Protein AF-A0A317SIM7-F1 (afdb_monomer_lite)

InterPro domains:
  IPR009038 GOLD domain [PF01105] (23-140)
  IPR009038 GOLD domain [PS50866] (1-60)
  IPR009038 GOLD domain [SM01190] (1-140)
  IPR015720 Transmembrane emp24 domain-containing protein [PTHR22811] (22-139)
  IPR036598 GOLD domain superfamily [SSF101576] (23-71)

Structure (mmCIF, N/CA/C/O backbone):
data_AF-A0A317SIM7-F1
#
_entry.id   AF-A0A317SIM7-F1
#
loop_
_atom_site.group_PDB
_atom_site.id
_atom_site.type_symbol
_atom_site.label_atom_id
_atom_site.label_alt_id
_atom_site.label_comp_id
_atom_site.label_asym_id
_atom_site.label_entity_id
_atom_site.label_seq_id
_atom_site.pdbx_PDB_ins_code
_atom_site.Cartn_x
_atom_site.Cartn_y
_atom_site.Cartn_z
_atom_site.occupancy
_atom_site.B_iso_or_equiv
_atom_site.auth_seq_id
_atom_site.auth_comp_id
_atom_site.auth_asym_id
_atom_site.auth_atom_id
_atom_site.pdbx_PDB_model_num
ATOM 1 N N . MET A 1 1 ? -38.691 -6.877 -4.311 1.00 46.41 1 MET A N 1
ATOM 2 C CA . MET A 1 1 ? -39.516 -6.729 -3.091 1.00 46.41 1 MET A CA 1
ATOM 3 C C . MET A 1 1 ? -38.588 -6.923 -1.900 1.00 46.41 1 MET A C 1
ATOM 5 O O . MET A 1 1 ? -38.367 -8.047 -1.474 1.00 46.41 1 MET A O 1
ATOM 9 N N . ASN A 1 2 ? -37.956 -5.842 -1.436 1.00 53.31 2 ASN A N 1
ATOM 10 C CA . ASN A 1 2 ? -36.830 -5.888 -0.489 1.00 53.31 2 ASN A CA 1
ATOM 11 C C . ASN A 1 2 ? -37.218 -5.366 0.902 1.00 53.31 2 ASN A C 1
ATOM 13 O O . ASN A 1 2 ? -36.379 -4.861 1.629 1.00 53.31 2 ASN A O 1
ATOM 17 N N . SER A 1 3 ? -38.483 -5.495 1.291 1.00 53.78 3 SER A N 1
ATOM 18 C CA . SER A 1 3 ? -39.000 -4.857 2.506 1.00 53.78 3 SER A CA 1
ATOM 19 C C . SER A 1 3 ? -38.980 -5.788 3.724 1.00 53.78 3 SER A C 1
ATOM 21 O O . SER A 1 3 ? -39.257 -6.978 3.581 1.00 53.78 3 SER A O 1
ATOM 23 N N . VAL A 1 4 ? -38.644 -5.265 4.901 1.00 57.34 4 VAL A N 1
ATOM 24 C CA . VAL A 1 4 ? -38.649 -5.948 6.211 1.00 57.34 4 VAL A CA 1
ATOM 25 C C . VAL A 1 4 ? -39.779 -5.352 7.058 1.00 57.34 4 VAL A C 1
ATOM 27 O O . VAL A 1 4 ? -40.090 -4.169 6.917 1.00 57.34 4 VAL A O 1
ATOM 30 N N . ALA A 1 5 ? -40.423 -6.150 7.909 1.00 58.34 5 ALA A N 1
ATOM 31 C CA . ALA A 1 5 ? -41.422 -5.644 8.852 1.00 58.34 5 ALA A CA 1
ATOM 32 C C . ALA A 1 5 ? -40.746 -5.286 10.187 1.00 58.34 5 ALA A C 1
ATOM 34 O O . ALA A 1 5 ? -39.958 -6.078 10.717 1.00 58.34 5 ALA A O 1
ATOM 35 N N . ILE A 1 6 ? -41.049 -4.100 10.719 1.00 59.06 6 ILE A N 1
ATOM 36 C CA . ILE A 1 6 ? -40.464 -3.574 11.961 1.00 59.06 6 ILE A CA 1
ATOM 37 C C . ILE A 1 6 ? -41.538 -3.585 13.048 1.00 59.06 6 ILE A C 1
ATOM 39 O O . ILE A 1 6 ? -42.636 -3.050 12.866 1.00 59.06 6 ILE A O 1
ATOM 43 N N . TYR A 1 7 ? -41.211 -4.177 14.195 1.00 60.12 7 TYR A N 1
ATOM 44 C CA . TYR A 1 7 ? -42.119 -4.294 15.331 1.00 60.12 7 TYR A CA 1
ATOM 45 C C . TYR A 1 7 ? -41.557 -3.579 16.555 1.00 60.12 7 TYR A C 1
ATOM 47 O O . TYR A 1 7 ? -40.365 -3.648 16.858 1.00 60.12 7 TYR A O 1
ATOM 55 N N . ARG A 1 8 ? -42.458 -2.905 17.275 1.00 52.78 8 ARG A N 1
ATOM 56 C CA . ARG A 1 8 ? -42.141 -2.079 18.447 1.00 52.78 8 ARG A CA 1
ATOM 57 C C . ARG A 1 8 ? -41.957 -2.886 19.736 1.00 52.78 8 ARG A C 1
ATOM 59 O O . ARG A 1 8 ? -41.348 -2.377 20.666 1.00 52.78 8 ARG A O 1
ATOM 66 N N . TRP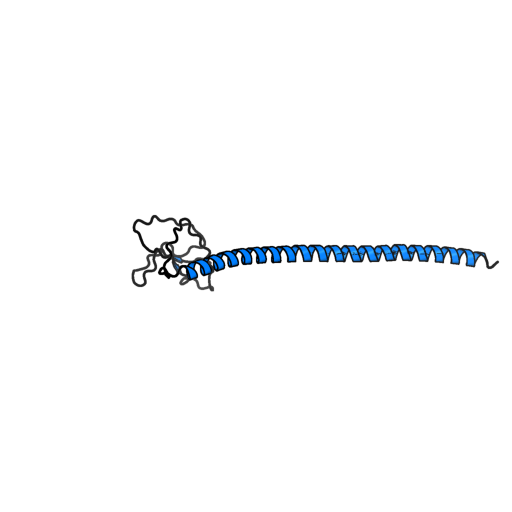 A 1 9 ? -42.510 -4.103 19.792 1.00 54.50 9 TRP A N 1
ATOM 67 C CA . TRP A 1 9 ? -42.549 -4.945 20.991 1.00 54.50 9 TRP A CA 1
ATOM 68 C C . TRP A 1 9 ? -42.608 -6.425 20.612 1.00 54.50 9 TRP A C 1
ATOM 70 O O . TRP A 1 9 ? -43.604 -6.852 20.037 1.00 54.50 9 TRP A O 1
ATOM 80 N N . CYS A 1 10 ? -41.597 -7.218 20.974 1.00 56.06 10 CYS A N 1
ATOM 81 C CA . CYS A 1 10 ? -41.725 -8.678 21.010 1.00 56.06 10 CYS A CA 1
ATOM 82 C C . CYS A 1 10 ? -41.805 -9.145 22.456 1.00 56.06 10 CYS A C 1
ATOM 84 O O . CYS A 1 10 ? -40.811 -9.573 23.038 1.00 56.06 10 CYS A O 1
ATOM 86 N N . GLN A 1 11 ? -42.992 -9.070 23.048 1.00 45.66 11 GLN A N 1
ATOM 87 C CA . GLN A 1 11 ? -43.288 -9.926 24.188 1.00 45.66 11 GLN A CA 1
ATOM 88 C C . GLN A 1 11 ? -43.839 -11.229 23.609 1.00 45.66 11 GLN A C 1
ATOM 90 O O . GLN A 1 11 ? -44.747 -11.179 22.783 1.00 45.66 11 GLN A O 1
ATOM 95 N N . ALA A 1 12 ? -43.317 -12.379 24.035 1.00 44.78 12 ALA A N 1
ATOM 96 C CA . ALA A 1 12 ? -43.678 -13.698 23.504 1.00 44.78 12 ALA A CA 1
ATOM 97 C C . ALA A 1 12 ? -45.175 -14.082 23.624 1.00 44.78 12 ALA A C 1
ATOM 99 O O . ALA A 1 12 ? -45.542 -15.153 23.165 1.00 44.78 12 ALA A O 1
ATOM 100 N N . ASP A 1 13 ? -46.033 -13.227 24.196 1.00 43.44 13 ASP A N 1
ATOM 101 C CA . ASP A 1 13 ? -47.429 -13.553 24.524 1.00 43.44 13 ASP A CA 1
ATOM 102 C C . ASP A 1 13 ? -48.446 -12.408 24.335 1.00 43.44 13 ASP A C 1
ATOM 104 O O . ASP A 1 13 ? -49.595 -12.518 24.760 1.00 43.44 13 ASP A O 1
ATOM 108 N N . LEU A 1 14 ? -48.082 -11.294 23.693 1.00 46.84 14 LEU A N 1
ATOM 109 C CA . LEU A 1 14 ? -49.045 -10.222 23.405 1.00 46.84 14 LEU A CA 1
ATOM 110 C C . LEU A 1 14 ? -49.006 -9.864 21.926 1.00 46.84 14 LEU A C 1
ATOM 112 O O . LEU A 1 14 ? -47.942 -9.600 21.375 1.00 46.84 14 LEU A O 1
ATOM 116 N N . ALA A 1 15 ? -50.188 -9.886 21.304 1.00 43.56 15 ALA A N 1
ATOM 117 C CA . ALA A 1 15 ? -50.414 -9.629 19.888 1.00 43.56 15 ALA A CA 1
ATOM 118 C C . ALA A 1 15 ? -49.545 -8.467 19.377 1.00 43.56 15 ALA A C 1
ATOM 120 O O . ALA A 1 15 ? -49.760 -7.303 19.722 1.00 43.56 15 ALA A O 1
ATOM 121 N N . LEU A 1 16 ? -48.548 -8.814 18.560 1.00 54.59 16 LEU A N 1
ATOM 122 C CA . LEU A 1 16 ? -47.690 -7.878 17.850 1.00 54.59 16 LEU A CA 1
ATOM 123 C C . LEU A 1 16 ? -48.568 -7.055 16.908 1.00 54.59 16 LEU A C 1
ATOM 125 O O . LEU A 1 16 ? -48.928 -7.527 15.835 1.00 54.59 16 LEU A O 1
ATOM 129 N N . ASN A 1 17 ? -48.916 -5.827 17.291 1.00 54.50 17 ASN A N 1
ATOM 130 C CA . ASN A 1 17 ? -49.408 -4.859 16.318 1.00 54.50 17 ASN A CA 1
ATOM 131 C C . ASN A 1 17 ? -48.192 -4.365 15.516 1.00 54.50 17 ASN A C 1
ATOM 133 O O . ASN A 1 17 ? -47.312 -3.718 16.100 1.00 54.50 17 ASN A O 1
ATOM 137 N N . PRO A 1 18 ? -48.088 -4.690 14.216 1.00 55.28 18 PRO A N 1
ATOM 138 C CA . PRO A 1 18 ? -47.017 -4.177 13.374 1.00 55.28 18 PRO A CA 1
ATOM 139 C C . PRO A 1 18 ? -47.130 -2.656 13.284 1.00 55.28 18 PRO A C 1
ATOM 141 O O . PRO A 1 18 ? -48.220 -2.127 13.073 1.00 55.28 18 PRO A O 1
ATOM 144 N N . LEU A 1 19 ? -46.003 -1.953 13.431 1.00 58.06 19 LEU A N 1
ATOM 145 C CA . LEU A 1 19 ? -45.952 -0.524 13.111 1.00 58.06 19 LEU A CA 1
ATOM 146 C C . LEU A 1 19 ? -46.062 -0.334 11.596 1.00 58.06 19 LEU A C 1
ATOM 148 O O . LEU A 1 19 ? -46.855 0.478 11.138 1.00 58.06 19 LEU A O 1
ATOM 152 N N . GLU A 1 20 ? -45.325 -1.143 10.830 1.00 60.72 20 GLU A N 1
ATOM 153 C CA . GLU A 1 20 ? -45.422 -1.201 9.375 1.00 60.72 20 GLU A CA 1
ATOM 154 C C . GLU A 1 20 ? -45.106 -2.605 8.847 1.00 60.72 20 GLU A C 1
ATOM 156 O O . GLU A 1 20 ? -44.205 -3.298 9.325 1.00 60.72 20 GLU A O 1
ATOM 161 N N . HIS A 1 21 ? -45.847 -3.018 7.818 1.00 57.84 21 HIS A N 1
ATOM 162 C CA . HIS A 1 21 ? -45.785 -4.373 7.264 1.00 57.84 21 HIS A CA 1
ATOM 163 C C . HIS A 1 21 ? -44.650 -4.592 6.246 1.00 57.84 21 HIS A C 1
ATOM 165 O O . HIS A 1 21 ? -44.338 -5.741 5.932 1.00 57.84 21 HIS A O 1
ATOM 171 N N . ALA A 1 22 ? -44.054 -3.526 5.693 1.00 63.84 22 ALA A N 1
ATOM 172 C CA . ALA A 1 22 ? -43.048 -3.637 4.634 1.00 63.84 22 ALA A CA 1
ATOM 173 C C . ALA A 1 22 ? -42.239 -2.338 4.433 1.00 63.84 22 ALA A C 1
ATOM 175 O O . ALA A 1 22 ? -42.528 -1.559 3.526 1.00 63.84 22 ALA A O 1
ATOM 176 N N . VAL A 1 23 ? -41.149 -2.165 5.183 1.00 66.25 23 VAL A N 1
ATOM 177 C CA . VAL A 1 23 ? -40.258 -0.996 5.081 1.00 66.25 23 VAL A CA 1
ATOM 178 C C . VAL A 1 23 ? -38.897 -1.398 4.502 1.00 66.25 23 VAL A C 1
ATOM 180 O O . VAL A 1 23 ? -38.356 -2.449 4.839 1.00 66.25 23 VAL A O 1
ATOM 183 N N . SER A 1 24 ? -38.342 -0.589 3.593 1.00 68.88 24 SER A N 1
ATOM 184 C CA . SER A 1 24 ? -36.970 -0.772 3.072 1.00 68.88 24 SER A CA 1
ATOM 185 C C . SER A 1 24 ? -35.947 0.147 3.751 1.00 68.88 24 SER A C 1
ATOM 187 O O . SER A 1 24 ? -34.760 -0.162 3.733 1.00 68.88 24 SER A O 1
ATOM 189 N N . SER A 1 25 ? -36.394 1.276 4.307 1.00 74.81 25 SER A N 1
ATOM 190 C CA . SER A 1 25 ? -35.603 2.268 5.048 1.00 74.81 25 SER A CA 1
ATOM 191 C C . SER A 1 25 ? -36.554 3.243 5.754 1.00 74.81 25 SER A C 1
ATOM 193 O O . SER A 1 25 ? -37.573 3.593 5.158 1.00 74.81 25 SER A O 1
ATOM 195 N N . GLY A 1 26 ? -36.216 3.719 6.954 1.00 74.50 26 GLY A N 1
ATOM 196 C CA . GLY A 1 26 ? -37.002 4.723 7.680 1.00 74.50 26 GLY A CA 1
ATOM 197 C C . GLY A 1 26 ? -36.392 5.082 9.036 1.00 74.50 26 GLY A C 1
ATOM 198 O O . GLY A 1 26 ? -35.514 4.369 9.527 1.00 74.50 26 GLY A O 1
ATOM 199 N N . ASP A 1 27 ? -36.851 6.185 9.622 1.00 76.19 27 ASP A N 1
ATOM 200 C CA . ASP A 1 27 ? -36.520 6.625 10.976 1.00 76.19 27 ASP A CA 1
ATOM 201 C C . ASP A 1 27 ? -37.770 6.643 11.865 1.00 76.19 27 ASP A C 1
ATOM 203 O O . ASP A 1 27 ? -38.871 6.973 11.426 1.00 76.19 27 ASP A O 1
ATOM 207 N N . HIS A 1 28 ? -37.602 6.256 13.131 1.00 72.56 28 HIS A N 1
ATOM 208 C CA . HIS A 1 28 ? -38.683 6.249 14.110 1.00 72.56 28 HIS A CA 1
ATOM 209 C C . HIS A 1 28 ? -38.169 6.734 15.460 1.00 72.56 28 HIS A C 1
ATOM 211 O O . HIS A 1 28 ? -37.124 6.292 15.939 1.00 72.56 28 HIS A O 1
ATOM 217 N N . SER A 1 29 ? -38.939 7.611 16.097 1.00 75.50 29 SER A N 1
ATOM 218 C CA . SER A 1 29 ? -38.681 8.105 17.444 1.00 75.50 29 SER A CA 1
ATOM 219 C C . SER A 1 29 ? -39.823 7.714 18.376 1.00 75.50 29 SER A C 1
ATOM 221 O O . SER A 1 29 ? -40.993 7.651 17.988 1.00 75.50 29 SER A O 1
ATOM 223 N N . PHE A 1 30 ? -39.486 7.417 19.626 1.00 72.50 30 PHE A N 1
ATOM 224 C CA . PHE A 1 30 ? -40.476 7.290 20.681 1.00 72.50 30 PHE A CA 1
ATOM 225 C C . PHE A 1 30 ? -39.957 7.853 21.992 1.00 72.50 30 PHE A C 1
ATOM 227 O O . PHE A 1 30 ? -38.756 7.879 22.240 1.00 72.50 30 PHE A O 1
ATOM 234 N N . GLU A 1 31 ? -40.895 8.249 22.842 1.00 75.38 31 GLU A N 1
ATOM 235 C CA . GLU A 1 31 ? -40.621 8.701 24.196 1.00 75.38 31 GLU A CA 1
ATOM 236 C C . GLU A 1 31 ? -40.978 7.589 25.190 1.00 75.38 31 GLU A C 1
ATOM 238 O O . GLU A 1 31 ? -42.108 7.082 25.208 1.00 75.38 31 GLU A O 1
ATOM 243 N N . ALA A 1 32 ? -39.994 7.160 25.980 1.00 73.31 32 ALA A N 1
ATOM 244 C CA . ALA A 1 32 ? -40.176 6.171 27.034 1.00 73.31 32 ALA A CA 1
ATOM 245 C C . ALA A 1 32 ? -40.848 6.842 28.237 1.00 73.31 32 ALA A C 1
ATOM 247 O O . ALA A 1 32 ? -40.244 7.667 28.912 1.00 73.31 32 ALA A O 1
ATOM 248 N N . HIS A 1 33 ? -42.106 6.493 28.499 1.00 75.25 33 HIS A N 1
ATOM 249 C CA . HIS A 1 33 ? -42.864 7.050 29.627 1.00 75.25 33 HIS A CA 1
ATOM 250 C C . HIS A 1 33 ? -42.649 6.264 30.930 1.00 75.25 33 HIS A C 1
ATOM 252 O O . HIS A 1 33 ? -43.074 6.703 31.995 1.00 75.25 33 HIS A O 1
ATOM 258 N N . LEU A 1 34 ? -42.040 5.078 30.834 1.00 76.06 34 LEU A N 1
ATOM 259 C CA . LEU A 1 34 ? -41.789 4.160 31.940 1.00 76.06 34 LEU A CA 1
ATOM 260 C C . LEU A 1 34 ? -40.350 3.651 31.867 1.00 76.06 34 LEU A C 1
ATOM 262 O O . LEU A 1 34 ? -39.861 3.329 30.778 1.00 76.06 34 LEU A O 1
ATOM 266 N N . ASP A 1 35 ? -39.710 3.523 33.023 1.00 69.88 35 ASP A N 1
ATOM 267 C CA . ASP A 1 35 ? -38.390 2.910 33.138 1.00 69.88 35 ASP A CA 1
ATOM 268 C C . ASP A 1 35 ? -38.476 1.402 32.862 1.00 69.88 35 ASP A C 1
ATOM 270 O O . ASP A 1 35 ? -39.362 0.706 33.364 1.00 69.88 35 ASP A O 1
ATOM 274 N N . GLY A 1 36 ? -37.559 0.878 32.047 1.00 72.44 36 GLY A N 1
ATOM 275 C CA . GLY A 1 36 ? -37.536 -0.540 31.697 1.00 72.44 36 GLY A CA 1
ATOM 276 C C . GLY A 1 36 ? -36.706 -0.854 30.455 1.00 72.44 36 GLY A C 1
ATOM 277 O O . GLY A 1 36 ? -36.143 0.031 29.813 1.00 72.44 36 GLY A O 1
ATOM 278 N N . ARG A 1 37 ? -36.632 -2.145 30.111 1.00 69.94 37 ARG A N 1
ATOM 279 C CA . ARG A 1 37 ? -35.945 -2.632 28.909 1.00 69.94 37 ARG A CA 1
ATOM 280 C C . ARG A 1 37 ? -36.889 -2.587 27.711 1.00 69.94 37 ARG A C 1
ATOM 282 O O . ARG A 1 37 ? -37.925 -3.246 27.713 1.00 69.94 37 ARG A O 1
ATOM 289 N N . TYR A 1 38 ? -36.493 -1.853 26.677 1.00 72.06 38 TYR A N 1
ATOM 290 C CA . TYR A 1 38 ? -37.204 -1.776 25.402 1.00 72.06 38 TYR A CA 1
ATOM 291 C C . TYR A 1 38 ? -36.485 -2.644 24.364 1.00 72.06 38 TYR A C 1
ATOM 293 O O . TYR A 1 38 ? -35.257 -2.626 24.280 1.00 72.06 38 TYR A O 1
ATOM 301 N N . THR A 1 39 ? -37.234 -3.420 23.580 1.00 70.75 39 THR A N 1
ATOM 302 C CA . THR A 1 39 ? -36.678 -4.377 22.609 1.00 70.75 39 THR A CA 1
ATOM 303 C C . THR A 1 39 ? -37.202 -4.086 21.210 1.00 70.75 39 THR A C 1
ATOM 305 O O . THR A 1 39 ? -38.410 -4.083 20.987 1.00 70.75 39 THR A O 1
ATOM 308 N N . TYR A 1 40 ? -36.285 -3.885 20.263 1.00 75.31 40 TYR A N 1
ATOM 309 C CA . TYR A 1 40 ? -36.600 -3.714 18.845 1.00 75.31 40 TYR A CA 1
ATOM 310 C C . TYR A 1 40 ? -36.568 -5.058 18.120 1.00 75.31 40 TYR A C 1
ATOM 312 O O . TYR A 1 40 ? -35.646 -5.848 18.325 1.00 75.31 40 TYR A O 1
ATOM 320 N N . CYS A 1 41 ? -37.542 -5.294 17.243 1.00 74.19 41 CYS A N 1
ATOM 321 C CA . CYS A 1 41 ? -37.649 -6.539 16.493 1.00 74.19 41 CYS A CA 1
ATOM 322 C C . CYS A 1 41 ? -37.801 -6.315 14.994 1.00 74.19 41 CYS A C 1
ATOM 324 O O . CYS A 1 41 ? -38.618 -5.507 14.548 1.00 74.19 41 CYS A O 1
ATOM 326 N N . PHE A 1 42 ? -37.081 -7.126 14.224 1.00 77.81 42 PHE A N 1
ATOM 327 C CA . PHE A 1 42 ? -37.136 -7.152 12.768 1.00 77.81 42 PHE A CA 1
ATOM 328 C C . PHE A 1 42 ? -37.576 -8.546 12.321 1.00 77.81 42 PHE A C 1
ATOM 330 O O . PHE A 1 42 ? -36.901 -9.527 12.633 1.00 77.81 42 PHE A O 1
ATOM 337 N N . SER A 1 43 ? -38.699 -8.644 11.602 1.00 73.75 43 SER A N 1
ATOM 338 C CA . SER A 1 43 ? -39.166 -9.920 11.043 1.00 73.75 43 SER A CA 1
ATOM 339 C C . SER A 1 43 ? -39.025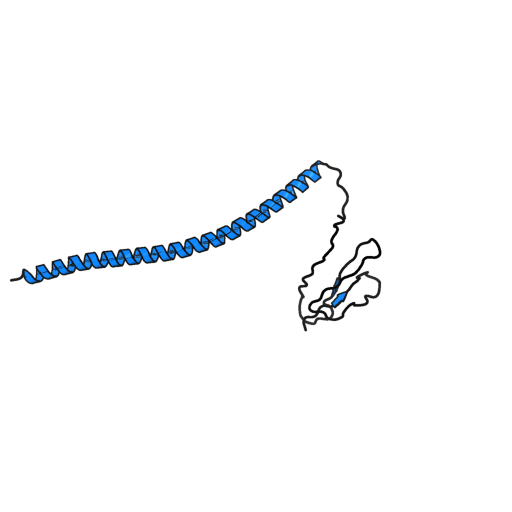 -9.939 9.528 1.00 73.75 43 SER A C 1
ATOM 341 O O . SER A 1 43 ? -39.416 -9.004 8.821 1.00 73.75 43 SER A O 1
ATOM 343 N N . ASN A 1 44 ? -38.500 -11.056 9.033 1.00 76.44 44 ASN A N 1
ATOM 344 C CA . ASN A 1 44 ? -38.377 -11.366 7.614 1.00 76.44 44 ASN A CA 1
ATOM 345 C C . ASN A 1 44 ? -39.468 -12.345 7.127 1.00 76.44 44 ASN A C 1
ATOM 347 O O . ASN A 1 44 ? -39.382 -12.845 6.010 1.00 76.44 44 ASN A O 1
ATOM 351 N N . GLU A 1 45 ? -40.491 -12.634 7.939 1.00 69.81 45 GLU A N 1
ATOM 352 C CA . GLU A 1 45 ? -41.493 -13.677 7.646 1.00 69.81 45 GLU A CA 1
ATOM 353 C C . GLU A 1 45 ? -42.271 -13.452 6.342 1.00 69.81 45 GLU A C 1
ATOM 355 O O . GLU A 1 45 ? -42.676 -14.410 5.692 1.00 69.81 45 GLU A O 1
ATOM 360 N N . ASN A 1 46 ? -42.435 -12.199 5.906 1.00 63.84 46 ASN A N 1
ATOM 361 C CA . ASN A 1 46 ? -43.184 -11.860 4.692 1.00 63.84 46 ASN A CA 1
ATOM 362 C C . ASN A 1 46 ? -42.309 -11.752 3.422 1.00 63.84 46 ASN A C 1
ATOM 364 O O . ASN A 1 46 ? -42.727 -11.171 2.420 1.00 63.84 46 ASN A O 1
ATOM 368 N N . SER A 1 47 ? -41.071 -12.255 3.448 1.00 62.66 47 SER A N 1
ATOM 369 C CA . SER A 1 47 ? -40.156 -12.182 2.302 1.00 62.66 47 SER A CA 1
ATOM 370 C C . SER A 1 47 ? -39.792 -13.561 1.775 1.00 62.66 47 SER A C 1
ATOM 372 O O . SER A 1 47 ? -39.198 -14.375 2.469 1.00 62.66 47 SER A O 1
ATOM 374 N N . SER A 1 48 ? -40.075 -13.797 0.496 1.00 60.41 48 SER A N 1
ATOM 375 C CA . SER A 1 48 ? -39.785 -15.057 -0.199 1.00 60.41 48 SER A CA 1
ATOM 376 C C . SER A 1 48 ? -38.327 -15.200 -0.668 1.00 60.41 48 SER A C 1
ATOM 378 O O . SER A 1 48 ? -38.005 -16.155 -1.372 1.00 60.41 48 SER A O 1
ATOM 380 N N . VAL A 1 49 ? -37.447 -14.244 -0.342 1.00 60.09 49 VAL A N 1
ATOM 381 C CA . VAL A 1 49 ? -36.082 -14.144 -0.882 1.00 60.09 49 VAL A CA 1
ATOM 382 C C . VAL A 1 49 ? -35.075 -13.944 0.250 1.00 60.09 49 VAL A C 1
ATOM 384 O O . VAL A 1 49 ? -34.955 -12.836 0.763 1.00 60.09 49 VAL A O 1
ATOM 387 N N . GLY A 1 50 ? -34.339 -15.012 0.578 1.00 69.06 50 GLY A N 1
ATOM 388 C CA . GLY A 1 50 ? -33.060 -14.998 1.302 1.00 69.06 50 GLY A CA 1
ATOM 389 C C . GLY A 1 50 ? -33.029 -14.391 2.714 1.00 69.06 50 GLY A C 1
ATOM 390 O O . GLY A 1 50 ? -33.992 -13.818 3.221 1.00 69.06 50 GLY A O 1
ATOM 391 N N . SER A 1 51 ? -31.871 -14.523 3.364 1.00 71.19 51 SER A N 1
ATOM 392 C CA . SER A 1 51 ? -31.530 -13.756 4.566 1.00 71.19 51 SER A CA 1
ATOM 393 C C . SER A 1 51 ? -31.411 -12.269 4.223 1.00 71.19 51 SER A C 1
ATOM 395 O O . SER A 1 51 ? -30.807 -11.928 3.204 1.00 71.19 51 SER A O 1
ATOM 397 N N . LYS A 1 52 ? -31.942 -11.388 5.076 1.00 73.94 52 LYS A N 1
ATOM 398 C CA . LYS A 1 52 ? -31.826 -9.931 4.924 1.00 73.94 52 LYS A CA 1
ATOM 399 C C . LYS A 1 52 ? -30.898 -9.349 5.978 1.00 73.94 52 LYS A C 1
ATOM 401 O O . LYS A 1 52 ? -30.988 -9.711 7.146 1.00 73.94 52 LYS A O 1
ATOM 406 N N . GLU A 1 53 ? -30.033 -8.440 5.549 1.00 77.94 53 GLU A N 1
ATOM 407 C CA . GLU A 1 53 ? -29.173 -7.654 6.428 1.00 77.94 53 GLU A CA 1
ATOM 408 C C . GLU A 1 53 ? -29.886 -6.347 6.790 1.00 77.94 53 GLU A C 1
ATOM 410 O O . GLU A 1 53 ? -30.417 -5.663 5.913 1.00 77.94 53 GLU A O 1
ATOM 415 N N . VAL A 1 54 ? -29.934 -6.020 8.082 1.00 77.62 54 VAL A N 1
ATOM 416 C CA . VAL A 1 54 ? -30.592 -4.814 8.598 1.00 77.62 54 VAL A CA 1
ATOM 417 C C . VAL A 1 54 ? -29.554 -3.975 9.331 1.00 77.62 54 VAL A C 1
ATOM 419 O O . VAL A 1 54 ? -29.005 -4.407 10.341 1.00 77.62 54 VAL A O 1
ATOM 422 N N . SER A 1 55 ? -29.302 -2.767 8.829 1.00 79.31 55 SER A N 1
ATOM 423 C CA . SER A 1 55 ? -28.482 -1.763 9.510 1.00 79.31 55 SER A CA 1
ATOM 424 C C . SER A 1 55 ? -29.394 -0.832 10.306 1.00 79.31 55 SER A C 1
ATOM 426 O O . SER A 1 55 ? -30.316 -0.245 9.741 1.00 79.31 55 SER A O 1
ATOM 428 N N . PHE A 1 56 ? -29.163 -0.711 11.613 1.00 75.69 56 PHE A N 1
ATOM 429 C CA . PHE A 1 56 ? -29.929 0.172 12.492 1.00 75.69 56 PHE A CA 1
ATOM 430 C C . PHE A 1 56 ? -28.988 0.966 13.403 1.00 75.69 56 PHE A C 1
ATOM 432 O O . PHE A 1 56 ? -27.928 0.481 13.794 1.00 75.69 56 PHE A O 1
ATOM 439 N N . ASN A 1 57 ? -29.382 2.195 13.737 1.00 76.38 57 ASN A N 1
ATOM 440 C CA . ASN A 1 57 ? -28.662 3.066 14.662 1.00 76.38 57 ASN A CA 1
ATOM 441 C C . ASN A 1 57 ? -29.656 3.631 15.683 1.00 76.38 57 ASN A C 1
ATOM 443 O O . ASN A 1 57 ? -30.715 4.130 15.302 1.00 76.38 57 ASN A O 1
ATOM 447 N N . VAL A 1 58 ? -29.325 3.537 16.971 1.00 73.56 58 VAL A N 1
ATOM 448 C CA . VAL A 1 58 ? -30.156 4.041 18.068 1.00 73.56 58 VAL A CA 1
ATOM 449 C C . VAL A 1 58 ? -29.508 5.301 18.634 1.00 73.56 58 VAL A C 1
ATOM 451 O O . VAL A 1 58 ? -28.462 5.245 19.278 1.00 73.56 58 VAL A O 1
ATOM 454 N N . HIS A 1 59 ? -30.148 6.449 18.425 1.00 62.94 59 HIS A N 1
ATOM 455 C CA . HIS A 1 59 ? -29.739 7.710 19.038 1.00 62.94 59 HIS A CA 1
ATOM 456 C C . HIS A 1 59 ? -30.357 7.829 20.447 1.00 62.94 59 HIS A C 1
ATOM 458 O O . HIS A 1 59 ? -31.575 7.913 20.559 1.00 62.94 59 HIS A O 1
ATOM 464 N N . GLY A 1 60 ? -29.536 7.836 21.513 1.00 63.16 60 GLY A N 1
ATOM 465 C CA . GLY A 1 60 ? -29.993 8.101 22.899 1.00 63.16 60 GLY A CA 1
ATOM 466 C C . GLY A 1 60 ? -29.584 7.107 24.006 1.00 63.16 60 GLY A C 1
ATOM 467 O O . GLY A 1 60 ? -30.199 7.092 25.064 1.00 63.16 60 GLY A O 1
ATOM 468 N N . ILE A 1 61 ? -28.577 6.262 23.791 1.00 59.50 61 ILE A N 1
ATOM 469 C CA . ILE A 1 61 ? -28.167 5.185 24.716 1.00 59.50 61 ILE A CA 1
ATOM 470 C C . ILE A 1 61 ? -27.542 5.677 26.043 1.00 59.50 61 ILE A C 1
ATOM 472 O O . ILE A 1 61 ? -26.444 6.228 26.051 1.00 59.50 61 ILE A O 1
ATOM 476 N N . VAL A 1 62 ? -28.199 5.373 27.172 1.00 55.84 62 VAL A N 1
ATOM 477 C CA . VAL A 1 62 ? -27.562 5.197 28.494 1.00 55.84 62 VAL A CA 1
ATOM 478 C C . VAL A 1 62 ? -27.343 3.696 28.683 1.00 55.84 62 VAL A C 1
ATOM 480 O O . VAL A 1 62 ? -28.304 2.931 28.734 1.00 55.84 62 VAL A O 1
ATOM 483 N N . TYR A 1 63 ? -26.087 3.258 28.751 1.00 51.88 63 TYR A N 1
ATOM 484 C CA . TYR A 1 63 ? -25.758 1.865 29.052 1.00 51.88 63 TYR A CA 1
ATOM 485 C C . TYR A 1 63 ? -26.065 1.587 30.527 1.00 51.88 63 TYR A C 1
ATOM 487 O O . TYR A 1 63 ? -25.420 2.157 31.402 1.00 51.88 63 TYR A O 1
ATOM 495 N N . VAL A 1 64 ? -27.028 0.706 30.806 1.00 57.88 64 VAL A N 1
ATOM 496 C CA . VAL A 1 64 ? -27.147 0.040 32.110 1.00 57.88 64 VAL A CA 1
ATOM 497 C C . VAL A 1 64 ? -26.466 -1.318 31.950 1.00 57.88 64 VAL A C 1
ATOM 499 O O . VAL A 1 64 ? -27.019 -2.173 31.257 1.00 57.88 64 VAL A O 1
ATOM 502 N N . PRO A 1 65 ? -25.255 -1.529 32.497 1.00 53.47 65 PRO A N 1
ATOM 503 C CA . PRO A 1 65 ? -24.619 -2.836 32.448 1.00 53.47 65 PRO A CA 1
ATOM 504 C C . PRO A 1 65 ? -25.460 -3.832 33.254 1.00 53.47 65 PRO A C 1
ATOM 506 O O . PRO A 1 65 ? -25.663 -3.658 34.454 1.00 53.47 65 PRO A O 1
ATOM 509 N N . GLU A 1 66 ? -25.967 -4.863 32.586 1.00 60.06 66 GLU A N 1
ATOM 510 C CA . GLU A 1 66 ? -26.587 -6.031 33.210 1.00 60.06 66 GLU A CA 1
ATOM 511 C C . GLU A 1 66 ? -25.463 -7.053 33.437 1.00 60.06 66 GLU A C 1
ATOM 513 O O . GLU A 1 66 ? -25.121 -7.761 32.501 1.00 60.06 66 GLU A O 1
ATOM 518 N N . GLU A 1 67 ? -24.815 -7.033 34.616 1.00 55.19 67 GLU A N 1
ATOM 519 C CA . GLU A 1 67 ? -24.219 -8.198 35.313 1.00 55.19 67 GLU A CA 1
ATOM 520 C C . GLU A 1 67 ? -23.507 -7.800 36.634 1.00 55.19 67 GLU A C 1
ATOM 522 O O . GLU A 1 67 ? -23.073 -6.654 36.780 1.00 55.19 67 GLU A O 1
ATOM 527 N N . PRO A 1 68 ? -23.445 -8.703 37.639 1.00 52.56 68 PRO A N 1
ATOM 528 C CA . PRO A 1 68 ? -23.164 -8.359 39.032 1.00 52.56 68 PRO A CA 1
ATOM 529 C C . PRO A 1 68 ? -21.701 -7.955 39.239 1.00 52.56 68 PRO A C 1
ATOM 531 O O . PRO A 1 68 ? -20.797 -8.571 38.683 1.00 52.56 68 PRO A O 1
ATOM 534 N N . GLU A 1 69 ? -21.468 -6.949 40.088 1.00 52.47 69 GLU A N 1
ATOM 535 C CA . GLU A 1 69 ? -20.141 -6.613 40.610 1.00 52.47 69 GLU A CA 1
ATOM 536 C C . GLU A 1 69 ? -19.425 -7.875 41.126 1.00 52.47 69 GLU A C 1
ATOM 538 O O . GLU A 1 69 ? -19.696 -8.340 42.238 1.00 52.47 69 GLU A O 1
ATOM 543 N N . SER A 1 70 ? -18.457 -8.402 40.369 1.00 53.09 70 SER A N 1
ATOM 544 C CA . SER A 1 70 ? -17.407 -9.202 40.985 1.00 53.09 70 SER A CA 1
ATOM 545 C C . SER A 1 70 ? -16.569 -8.251 41.838 1.00 53.09 70 SER A C 1
ATOM 547 O O . SER A 1 70 ? -16.056 -7.221 41.395 1.00 53.09 70 SER A O 1
ATOM 549 N N . SER A 1 71 ? -16.554 -8.532 43.135 1.00 53.81 71 SER A N 1
ATOM 550 C CA . SER A 1 71 ? -16.101 -7.627 44.193 1.00 53.81 71 SER A CA 1
ATOM 551 C C . SER A 1 71 ? -14.578 -7.633 44.364 1.00 53.81 71 SER A C 1
ATOM 553 O O . SER A 1 71 ? -14.072 -7.103 45.352 1.00 53.81 71 SER A O 1
ATOM 555 N N . ASP A 1 72 ? -13.846 -8.237 43.425 1.00 69.00 72 ASP A N 1
ATOM 556 C CA . ASP A 1 72 ? -12.403 -8.396 43.518 1.00 69.00 72 ASP A CA 1
ATOM 557 C C . ASP A 1 72 ? -11.697 -7.251 42.766 1.00 69.00 72 ASP A C 1
ATOM 559 O O . ASP A 1 72 ? -11.788 -7.161 41.535 1.00 69.00 72 ASP A O 1
ATOM 563 N N . PRO A 1 73 ? -11.005 -6.330 43.465 1.00 74.38 73 PRO A N 1
ATOM 564 C CA . PRO A 1 73 ? -10.302 -5.213 42.831 1.00 74.38 73 PRO A CA 1
ATOM 565 C C . PRO A 1 73 ? -9.265 -5.672 41.795 1.00 74.38 73 PRO A C 1
ATOM 567 O O . PRO A 1 73 ? -8.945 -4.914 40.881 1.00 74.38 73 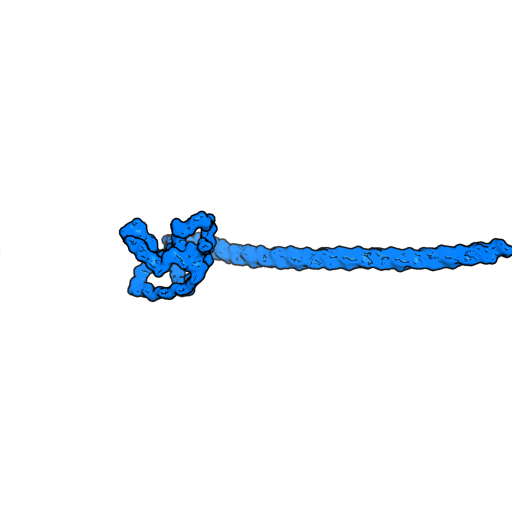PRO A O 1
ATOM 570 N N . LEU A 1 74 ? -8.784 -6.916 41.890 1.00 80.62 74 LEU A N 1
ATOM 571 C CA . LEU A 1 74 ? -7.863 -7.495 40.918 1.00 80.62 74 LEU A CA 1
ATOM 572 C C . LEU A 1 74 ? -8.526 -7.766 39.556 1.00 80.62 74 LEU A C 1
ATOM 574 O O . LEU A 1 74 ? -7.925 -7.479 38.522 1.00 80.62 74 LEU A O 1
ATOM 578 N N . GLU A 1 75 ? -9.765 -8.270 39.525 1.00 75.62 75 GLU A N 1
ATOM 579 C CA . GLU A 1 75 ? -10.474 -8.523 38.259 1.00 75.62 75 GLU A CA 1
ATOM 580 C C . GLU A 1 75 ? -10.794 -7.224 37.514 1.00 75.62 75 GLU A C 1
ATOM 582 O O . GLU A 1 75 ? -10.734 -7.180 36.284 1.00 75.62 75 GLU A O 1
ATOM 587 N N . ARG A 1 76 ? -11.073 -6.145 38.256 1.00 78.62 76 ARG A N 1
ATOM 588 C CA . ARG A 1 76 ? -11.299 -4.808 37.687 1.00 78.62 76 ARG A CA 1
ATOM 589 C C . ARG A 1 76 ? -10.068 -4.276 36.963 1.00 78.62 76 ARG A C 1
ATOM 591 O O . ARG A 1 76 ? -10.185 -3.810 35.833 1.00 78.62 76 ARG A O 1
ATOM 598 N N . GLU A 1 77 ? -8.898 -4.386 37.585 1.00 82.44 77 GLU A N 1
ATOM 599 C CA . GLU A 1 77 ? -7.630 -3.973 36.974 1.00 82.44 77 GLU A CA 1
ATOM 600 C C . GLU A 1 77 ? -7.291 -4.826 35.745 1.00 82.44 77 GLU A C 1
ATOM 602 O O . GLU A 1 77 ? -6.930 -4.292 34.698 1.00 82.44 77 GLU A O 1
ATOM 607 N N . VAL A 1 78 ? -7.484 -6.148 35.815 1.00 85.81 78 VAL A N 1
ATOM 608 C CA . VAL A 1 78 ? -7.253 -7.046 34.668 1.00 85.81 78 VAL A CA 1
ATOM 609 C C . VAL A 1 78 ? -8.185 -6.716 33.499 1.00 85.81 78 VAL A C 1
ATOM 611 O O . VAL A 1 78 ? -7.740 -6.696 32.350 1.00 85.81 78 VAL A O 1
ATOM 614 N N . ARG A 1 79 ? -9.461 -6.415 33.770 1.00 82.31 79 ARG A N 1
ATOM 615 C CA . ARG A 1 79 ? -10.432 -6.021 32.738 1.00 82.31 79 ARG A CA 1
ATOM 616 C C . ARG A 1 79 ? -10.087 -4.664 32.121 1.00 82.31 79 ARG A C 1
ATOM 618 O O . ARG A 1 79 ? -10.112 -4.546 30.900 1.00 82.31 79 ARG A O 1
ATOM 625 N N . SER A 1 80 ? -9.670 -3.701 32.942 1.00 86.25 80 SER A N 1
ATOM 626 C CA . SER A 1 80 ? -9.177 -2.388 32.504 1.00 86.25 80 SER A CA 1
ATOM 627 C C . SER A 1 80 ? -7.935 -2.505 31.605 1.00 86.25 80 SER A C 1
ATOM 629 O O . SER A 1 80 ? -7.896 -1.945 30.508 1.00 86.25 80 SER A O 1
ATOM 631 N N . LEU A 1 81 ? -6.942 -3.313 32.000 1.00 89.50 81 LEU A N 1
ATOM 632 C CA . LEU A 1 81 ? -5.777 -3.615 31.158 1.00 89.50 81 LEU A CA 1
ATOM 633 C C . LEU A 1 81 ? -6.169 -4.321 29.853 1.00 89.50 81 LEU A C 1
ATOM 635 O O . LEU A 1 81 ? -5.582 -4.037 28.809 1.00 89.50 81 LEU A O 1
ATOM 639 N N . GLY A 1 82 ? -7.146 -5.228 29.904 1.00 90.12 82 GLY A N 1
ATOM 640 C CA . GLY A 1 82 ? -7.673 -5.919 28.728 1.00 90.12 82 GLY A CA 1
ATOM 641 C C . GLY A 1 82 ? -8.331 -4.964 27.730 1.00 90.12 82 GLY A C 1
ATOM 642 O O . GLY A 1 82 ? -8.075 -5.061 26.530 1.00 90.12 82 GLY A O 1
ATOM 643 N N . GLU A 1 83 ? -9.121 -4.007 28.215 1.00 90.00 83 GLU A N 1
ATOM 644 C CA . GLU A 1 83 ? -9.733 -2.962 27.387 1.00 90.00 83 GLU A CA 1
ATOM 645 C C . GLU A 1 83 ? -8.675 -2.051 26.748 1.00 90.00 83 GLU A C 1
ATOM 647 O O . GLU A 1 83 ? -8.705 -1.842 25.534 1.00 90.00 83 GLU A O 1
ATOM 652 N N . MET A 1 84 ? -7.677 -1.599 27.517 1.00 88.69 84 MET A N 1
ATOM 653 C CA . MET A 1 84 ? -6.572 -0.786 26.987 1.00 88.69 84 MET A CA 1
ATOM 654 C C . MET A 1 84 ? -5.732 -1.536 25.942 1.00 88.69 84 MET A C 1
ATOM 656 O O . MET A 1 84 ? -5.353 -0.966 24.918 1.00 88.69 84 MET A O 1
ATOM 660 N N . LEU A 1 85 ? -5.452 -2.825 26.155 1.00 92.69 85 LEU A N 1
ATOM 661 C CA . LEU A 1 85 ? -4.723 -3.648 25.185 1.00 92.69 85 LEU A CA 1
ATOM 662 C C . LEU A 1 85 ? -5.513 -3.869 23.897 1.00 92.69 85 LEU A C 1
ATOM 664 O O . LEU A 1 85 ? -4.918 -3.842 22.820 1.00 92.69 85 LEU A O 1
ATOM 668 N N . ASN A 1 86 ? -6.829 -4.070 23.992 1.00 91.38 86 ASN A N 1
ATOM 669 C CA . ASN A 1 86 ? -7.684 -4.178 22.812 1.00 91.38 86 ASN A CA 1
ATOM 670 C C . ASN A 1 86 ? -7.676 -2.874 22.008 1.00 91.38 86 ASN A C 1
ATOM 672 O O . ASN A 1 86 ? -7.510 -2.920 20.792 1.00 91.38 86 ASN A O 1
ATOM 676 N N . GLN A 1 87 ? -7.729 -1.721 22.679 1.00 90.50 87 GLN A N 1
ATOM 677 C CA . GLN A 1 87 ? -7.621 -0.421 22.016 1.00 90.50 87 GLN A CA 1
ATOM 678 C C . GLN A 1 87 ? -6.283 -0.256 21.273 1.00 90.50 87 GLN A C 1
ATOM 680 O O . GLN A 1 87 ? -6.262 0.129 20.104 1.00 90.50 87 GLN A O 1
ATOM 685 N N . VAL A 1 88 ? -5.160 -0.612 21.909 1.00 91.81 88 VAL A N 1
ATOM 686 C CA . VAL A 1 88 ? -3.833 -0.573 21.264 1.00 91.81 88 VAL A CA 1
ATOM 687 C C . VAL A 1 88 ? -3.748 -1.554 20.092 1.00 91.81 88 VAL A C 1
ATOM 689 O O . VAL A 1 88 ? -3.120 -1.256 19.074 1.00 91.81 88 VAL A O 1
ATOM 692 N N . LYS A 1 89 ? -4.364 -2.731 20.216 1.00 90.56 89 LYS A N 1
ATOM 693 C CA . LYS A 1 89 ? -4.373 -3.750 19.164 1.00 90.56 89 LYS A CA 1
ATOM 694 C C . LYS A 1 89 ? -5.117 -3.266 17.919 1.00 90.56 89 LYS A C 1
ATOM 696 O O . LYS A 1 89 ? -4.586 -3.424 16.819 1.00 90.56 89 LYS A O 1
ATOM 701 N N . ASP A 1 90 ? -6.274 -2.636 18.094 1.00 88.94 90 ASP A N 1
ATOM 702 C CA . ASP A 1 90 ? -7.050 -2.062 16.990 1.00 88.94 90 ASP A CA 1
ATOM 703 C C . ASP A 1 90 ? -6.263 -0.948 16.273 1.00 88.94 90 ASP A C 1
ATOM 705 O O . ASP A 1 90 ? -6.228 -0.885 15.039 1.00 88.94 90 ASP A O 1
ATOM 709 N N . GLU A 1 91 ? -5.538 -0.109 17.021 1.00 87.62 91 GLU A N 1
ATOM 710 C CA . GLU A 1 91 ? -4.659 0.913 16.438 1.00 87.62 91 GLU A CA 1
ATOM 711 C C . GLU A 1 91 ? -3.482 0.306 15.658 1.00 87.62 91 GLU A C 1
ATOM 713 O O . GLU A 1 91 ? -3.143 0.773 14.564 1.00 87.62 91 GLU A O 1
ATOM 718 N N . GLN A 1 92 ? -2.863 -0.756 16.180 1.00 83.44 92 GLN A N 1
ATOM 719 C CA . GLN A 1 92 ? -1.788 -1.461 15.481 1.00 83.44 92 GLN A CA 1
ATOM 720 C C . GLN A 1 92 ? -2.279 -2.106 14.184 1.00 83.44 92 GLN A C 1
ATOM 722 O O . GLN A 1 92 ? -1.582 -2.031 13.168 1.00 83.44 92 GLN A O 1
ATOM 727 N N . GLU A 1 93 ? -3.475 -2.698 14.181 1.00 87.12 93 GLU A N 1
ATOM 728 C CA . GLU A 1 93 ? -4.063 -3.282 12.974 1.00 87.12 93 GLU A CA 1
ATOM 729 C C . GLU A 1 93 ? -4.259 -2.220 11.880 1.00 87.12 93 GLU A C 1
ATOM 731 O O . GLU A 1 93 ? -3.862 -2.434 10.726 1.00 87.12 93 GLU A O 1
ATOM 736 N N . TYR A 1 94 ? -4.744 -1.029 12.247 1.00 85.06 94 TYR A N 1
ATOM 737 C CA . TYR A 1 94 ? -4.842 0.109 11.332 1.00 85.06 94 TYR A CA 1
ATOM 738 C C . TYR A 1 94 ? -3.477 0.525 10.752 1.00 85.06 94 TYR A C 1
ATOM 740 O O . TYR A 1 94 ? -3.346 0.727 9.536 1.00 85.06 94 TYR A O 1
ATOM 748 N N . ILE A 1 95 ? -2.443 0.626 11.598 1.00 85.56 95 ILE A N 1
ATOM 749 C CA . ILE A 1 95 ? -1.079 0.985 11.173 1.00 85.56 95 ILE A CA 1
ATOM 750 C C . ILE A 1 95 ? -0.532 -0.053 10.185 1.00 85.56 95 ILE A C 1
ATOM 752 O O . ILE A 1 95 ? 0.018 0.321 9.145 1.00 85.56 95 ILE A O 1
ATOM 756 N N . VAL A 1 96 ? -0.743 -1.344 10.452 1.00 89.56 96 VAL A N 1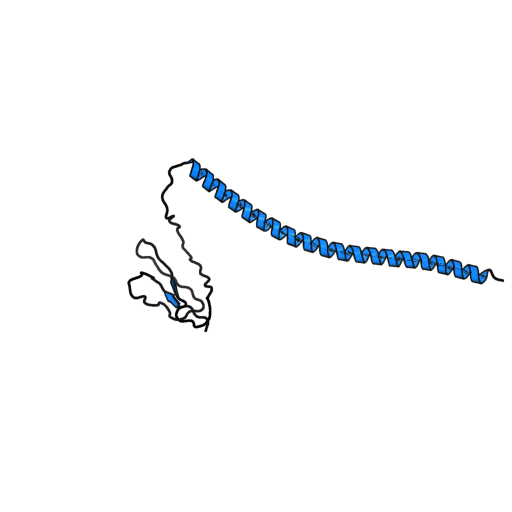
ATOM 757 C CA . VAL A 1 96 ? -0.292 -2.445 9.587 1.00 89.56 96 VAL A CA 1
ATOM 758 C C . VAL A 1 96 ? -0.973 -2.403 8.218 1.00 89.56 96 VAL A C 1
ATOM 760 O O . VAL A 1 96 ? -0.312 -2.603 7.195 1.00 89.56 96 VAL A O 1
ATOM 763 N N . VAL A 1 97 ? -2.281 -2.132 8.157 1.00 82.81 97 VAL A N 1
ATOM 764 C CA . VAL A 1 97 ? -3.002 -2.008 6.877 1.00 82.81 97 VAL A CA 1
ATOM 765 C C . VAL A 1 97 ? -2.460 -0.830 6.067 1.00 82.81 97 VAL A C 1
ATOM 767 O O . VAL A 1 97 ? -2.163 -0.981 4.877 1.00 82.81 97 VAL A O 1
ATOM 770 N N . ARG A 1 98 ? -2.254 0.324 6.713 1.00 84.75 98 ARG A N 1
ATOM 771 C CA . ARG A 1 98 ? -1.672 1.512 6.076 1.00 84.75 98 ARG A CA 1
ATOM 772 C C . ARG A 1 98 ? -0.253 1.235 5.555 1.00 84.75 98 ARG A C 1
ATOM 774 O O . ARG A 1 98 ? 0.063 1.605 4.422 1.00 84.75 98 ARG A O 1
ATOM 781 N N . GLU A 1 99 ? 0.587 0.550 6.331 1.00 85.94 99 GLU A N 1
ATOM 782 C CA . GLU A 1 99 ? 1.949 0.179 5.926 1.00 85.94 99 GLU A CA 1
ATOM 783 C C . GLU A 1 99 ? 1.948 -0.733 4.693 1.00 85.94 99 GLU A C 1
ATOM 785 O O . GLU A 1 99 ? 2.694 -0.475 3.746 1.00 85.94 99 GLU A O 1
ATOM 790 N N . ARG A 1 100 ? 1.074 -1.751 4.646 1.00 80.75 100 ARG A N 1
ATOM 791 C CA . ARG A 1 100 ? 0.960 -2.645 3.476 1.00 80.75 100 ARG A CA 1
ATOM 792 C C . ARG A 1 100 ? 0.628 -1.872 2.199 1.00 80.75 100 ARG A C 1
ATOM 794 O O . ARG A 1 100 ? 1.231 -2.132 1.156 1.00 80.75 100 ARG A O 1
ATOM 801 N N . VAL A 1 101 ? -0.282 -0.899 2.273 1.00 78.62 101 VAL A N 1
ATOM 802 C CA . VAL A 1 101 ? -0.650 -0.057 1.121 1.00 78.62 101 VAL A CA 1
ATOM 803 C C . VAL A 1 101 ? 0.518 0.835 0.684 1.00 78.62 101 VAL A C 1
ATOM 805 O O . VAL A 1 101 ? 0.839 0.894 -0.511 1.00 78.62 101 VAL A O 1
ATOM 808 N N . HIS A 1 102 ? 1.210 1.481 1.628 1.00 78.94 102 HIS A N 1
ATOM 809 C CA . HIS A 1 102 ? 2.392 2.289 1.311 1.00 78.94 102 HIS A CA 1
ATOM 810 C C . HIS A 1 102 ? 3.532 1.447 0.728 1.00 78.94 102 HIS A C 1
ATOM 812 O O . HIS A 1 102 ? 4.177 1.877 -0.232 1.00 78.94 102 HIS A O 1
ATOM 818 N N . ARG A 1 103 ? 3.739 0.226 1.234 1.00 84.31 103 ARG A N 1
ATOM 819 C CA . ARG A 1 103 ? 4.788 -0.682 0.758 1.00 84.31 103 ARG A CA 1
ATOM 820 C C . ARG A 1 103 ? 4.537 -1.154 -0.670 1.00 84.31 103 ARG A C 1
ATOM 822 O O . ARG A 1 103 ? 5.441 -1.056 -1.496 1.00 84.31 103 ARG A O 1
ATOM 829 N N . ASN A 1 104 ? 3.308 -1.556 -0.994 1.00 72.69 104 ASN A N 1
ATOM 830 C CA . ASN A 1 104 ? 2.941 -1.973 -2.353 1.00 72.69 104 ASN A CA 1
ATOM 831 C C . ASN A 1 104 ? 3.103 -0.827 -3.374 1.00 72.69 104 ASN A C 1
ATOM 833 O O . ASN A 1 104 ? 3.536 -1.035 -4.513 1.00 72.69 104 ASN A O 1
ATOM 837 N N . THR A 1 105 ? 2.800 0.406 -2.960 1.00 75.06 105 THR A N 1
ATOM 838 C CA . THR A 1 105 ? 2.973 1.604 -3.800 1.00 75.06 105 THR A CA 1
ATOM 839 C C . THR A 1 105 ? 4.457 1.911 -4.035 1.00 75.06 105 THR A C 1
ATOM 841 O O . THR A 1 105 ? 4.875 2.172 -5.169 1.00 75.06 105 THR A O 1
ATOM 844 N N . ALA A 1 106 ? 5.276 1.820 -2.984 1.00 78.00 106 ALA A N 1
ATOM 845 C CA . ALA A 1 106 ? 6.717 2.019 -3.083 1.00 78.00 106 ALA A CA 1
ATOM 846 C C . ALA A 1 106 ? 7.387 0.944 -3.956 1.00 78.00 106 ALA A C 1
ATOM 848 O O . ALA A 1 106 ? 8.221 1.265 -4.801 1.00 78.00 106 ALA A O 1
ATOM 849 N N . GLU A 1 107 ? 6.998 -0.322 -3.804 1.00 85.94 107 GLU A N 1
ATOM 850 C CA . GLU A 1 107 ? 7.596 -1.442 -4.531 1.00 85.94 107 GLU A CA 1
ATOM 851 C C . GLU A 1 107 ? 7.274 -1.403 -6.033 1.00 85.94 107 GLU A C 1
ATOM 853 O O . GLU A 1 107 ? 8.177 -1.515 -6.869 1.00 85.94 107 GLU A O 1
ATOM 858 N N . SER A 1 108 ? 6.010 -1.155 -6.391 1.00 80.25 108 SER A N 1
ATOM 859 C CA . SER A 1 108 ? 5.587 -1.065 -7.795 1.00 80.25 108 SER A CA 1
ATOM 860 C C . SER A 1 108 ? 6.205 0.131 -8.530 1.00 80.25 108 SER A C 1
ATOM 862 O O . SER A 1 108 ? 6.585 0.001 -9.697 1.00 80.25 108 SER A O 1
ATOM 864 N N . THR A 1 109 ? 6.377 1.270 -7.852 1.00 87.75 109 THR A N 1
ATOM 865 C CA . THR A 1 109 ? 7.059 2.449 -8.412 1.00 87.75 109 THR A CA 1
ATOM 866 C C . THR A 1 109 ? 8.552 2.181 -8.587 1.00 87.75 109 THR A C 1
ATOM 868 O O . THR A 1 109 ? 9.104 2.391 -9.668 1.00 87.75 109 THR A O 1
ATOM 871 N N . ASN A 1 110 ? 9.200 1.646 -7.551 1.00 89.00 110 ASN A N 1
ATOM 872 C CA . ASN A 1 110 ? 10.630 1.356 -7.564 1.00 89.00 110 ASN A CA 1
ATOM 873 C C . ASN A 1 110 ? 10.995 0.339 -8.657 1.00 89.00 110 ASN A C 1
ATOM 875 O O . ASN A 1 110 ? 11.971 0.530 -9.376 1.00 89.00 110 ASN A O 1
ATOM 879 N N . SER A 1 111 ? 10.186 -0.709 -8.843 1.00 90.31 111 SER A N 1
ATOM 880 C CA . SER A 1 111 ? 10.409 -1.706 -9.897 1.00 90.31 111 SER A CA 1
ATOM 881 C C . SER A 1 111 ? 10.351 -1.087 -11.299 1.00 90.31 111 SER A C 1
ATOM 883 O O . SER A 1 111 ? 11.266 -1.278 -12.100 1.00 90.31 111 SER A O 1
ATOM 885 N N . ARG A 1 112 ? 9.329 -0.268 -11.582 1.00 92.81 112 ARG A N 1
ATOM 886 C CA . ARG A 1 112 ? 9.182 0.405 -12.886 1.00 92.81 112 ARG A CA 1
ATOM 887 C C . ARG A 1 112 ? 10.354 1.337 -13.185 1.00 92.81 112 ARG A C 1
ATOM 889 O O . ARG A 1 112 ? 10.887 1.299 -14.291 1.00 92.81 112 ARG A O 1
ATOM 896 N N . VAL A 1 113 ? 10.768 2.138 -12.201 1.00 95.12 113 VAL A N 1
ATOM 897 C CA . VAL A 1 113 ? 11.906 3.060 -12.342 1.00 95.12 113 VAL A CA 1
ATOM 898 C C . VAL A 1 113 ? 13.203 2.285 -12.575 1.00 95.12 113 VAL A C 1
ATOM 900 O O . VAL A 1 113 ? 13.930 2.599 -13.513 1.00 95.12 113 VAL A O 1
ATOM 903 N N . LYS A 1 114 ? 13.457 1.220 -11.802 1.00 93.75 114 LYS A N 1
ATOM 904 C CA . LYS A 1 114 ? 14.637 0.357 -11.972 1.00 93.75 114 LYS A CA 1
ATOM 905 C C . LYS A 1 114 ? 14.734 -0.223 -13.381 1.00 93.75 114 LYS A C 1
ATOM 907 O O . LYS A 1 114 ? 15.792 -0.124 -14.000 1.00 93.75 114 LYS A O 1
ATOM 912 N N . TRP A 1 115 ? 13.646 -0.797 -13.899 1.00 94.62 115 TRP A N 1
ATOM 913 C CA . TRP A 1 115 ? 13.629 -1.367 -15.249 1.00 94.62 115 TRP A CA 1
ATOM 914 C C . TRP A 1 115 ? 13.903 -0.313 -16.325 1.00 94.62 115 TRP A C 1
ATOM 916 O O . TRP A 1 115 ? 14.717 -0.557 -17.218 1.00 94.62 115 TRP A O 1
ATOM 926 N N . TRP A 1 116 ? 13.307 0.877 -16.205 1.00 96.12 116 TRP A N 1
ATOM 927 C CA . TRP A 1 116 ? 13.583 1.994 -17.112 1.00 96.12 116 TRP A CA 1
ATOM 928 C C . TRP A 1 116 ? 15.042 2.463 -17.054 1.00 96.12 116 TRP A C 1
ATOM 930 O O . TRP A 1 116 ? 15.652 2.680 -18.102 1.00 96.12 116 TRP A O 1
ATOM 940 N N . SER A 1 117 ? 15.632 2.563 -15.861 1.00 95.19 117 SER A N 1
ATOM 941 C CA . SER A 1 117 ? 17.041 2.942 -15.700 1.00 95.19 117 SER A CA 1
ATOM 942 C C . SER A 1 117 ? 18.001 1.907 -16.295 1.00 95.19 117 SER A C 1
ATOM 944 O O . SER A 1 117 ? 18.962 2.286 -16.963 1.00 95.19 117 SER A O 1
ATOM 946 N N . ILE A 1 118 ? 17.735 0.609 -16.106 1.00 97.44 118 ILE A N 1
ATOM 947 C CA . ILE A 1 118 ? 18.541 -0.475 -16.694 1.00 97.44 118 ILE A CA 1
ATOM 948 C C . ILE A 1 118 ? 18.460 -0.434 -18.223 1.00 97.44 118 ILE A C 1
ATOM 950 O O . ILE A 1 118 ? 19.489 -0.514 -18.896 1.00 97.44 118 ILE A O 1
ATOM 954 N N . PHE A 1 119 ? 17.256 -0.263 -18.775 1.00 97.50 119 PHE A N 1
ATOM 955 C CA . PHE A 1 119 ? 17.062 -0.142 -20.218 1.00 97.50 119 PHE A CA 1
ATOM 956 C C . PHE A 1 119 ? 17.835 1.051 -20.794 1.00 97.50 119 PHE A C 1
ATOM 958 O O . PHE A 1 119 ? 18.592 0.892 -21.752 1.00 97.50 119 PHE A O 1
ATOM 965 N N . GLN A 1 120 ? 17.710 2.229 -20.176 1.00 97.44 120 GLN A N 1
ATOM 966 C CA . GLN A 1 120 ? 18.424 3.433 -20.604 1.00 97.44 120 GLN A CA 1
ATOM 967 C C . GLN A 1 120 ? 19.946 3.237 -20.570 1.00 97.44 120 GLN A C 1
ATOM 969 O O . GLN A 1 120 ? 20.633 3.605 -21.525 1.00 97.44 120 GLN A O 1
ATOM 974 N N . LEU A 1 121 ? 20.477 2.635 -19.502 1.00 97.81 121 LEU A N 1
ATOM 975 C CA . LEU A 1 121 ? 21.905 2.334 -19.390 1.00 97.81 121 LEU A CA 1
ATOM 976 C C . LEU A 1 121 ? 22.371 1.407 -20.523 1.00 97.81 121 LEU A C 1
ATOM 978 O O . LEU A 1 121 ? 23.416 1.652 -21.126 1.00 97.81 121 LEU A O 1
ATOM 982 N N . GLY A 1 122 ? 21.567 0.393 -20.857 1.00 98.19 122 GLY A N 1
ATOM 983 C CA . GLY A 1 122 ? 21.818 -0.501 -21.985 1.00 98.19 122 GLY A CA 1
ATOM 984 C C . GLY A 1 122 ? 21.855 0.232 -23.328 1.00 98.19 122 GLY A C 1
ATOM 985 O O . GLY A 1 122 ? 22.788 0.035 -24.104 1.00 98.19 122 GLY A O 1
ATOM 986 N N . VAL 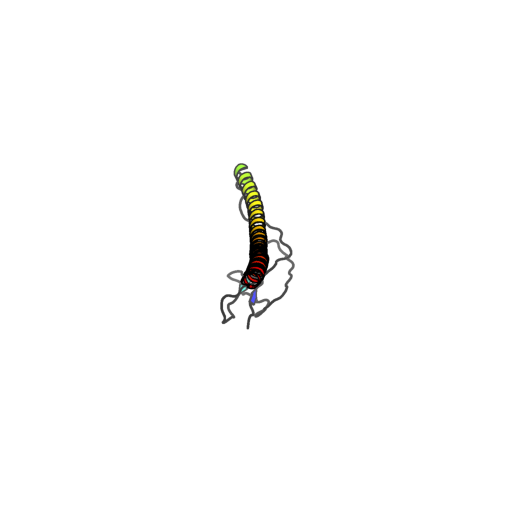A 1 123 ? 20.895 1.126 -23.585 1.00 97.94 123 VAL A N 1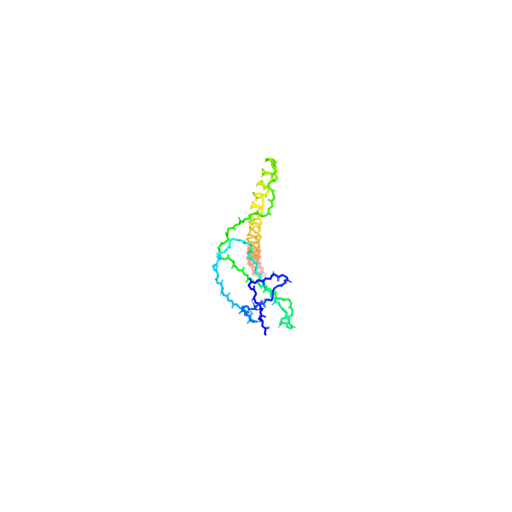
ATOM 987 C CA . VAL A 1 123 ? 20.835 1.923 -24.826 1.00 97.94 123 VAL A CA 1
ATOM 988 C C . VAL A 1 123 ? 22.054 2.836 -24.968 1.00 97.94 123 VAL A C 1
ATOM 990 O O . VAL A 1 123 ? 22.635 2.925 -26.053 1.00 97.94 123 VAL A O 1
ATOM 993 N N . VAL A 1 124 ? 22.469 3.501 -23.888 1.00 98.00 124 VAL A N 1
ATOM 994 C CA . VAL A 1 124 ? 23.657 4.370 -23.895 1.00 98.00 124 VAL A CA 1
ATOM 995 C C . VAL A 1 124 ? 24.930 3.548 -24.106 1.00 98.00 124 VAL A C 1
ATOM 997 O O . VAL A 1 124 ? 25.756 3.908 -24.945 1.00 98.00 124 VAL A O 1
ATOM 1000 N N . GLY A 1 125 ? 25.068 2.412 -23.417 1.00 98.00 125 GLY A N 1
ATOM 1001 C CA . GLY A 1 125 ? 26.201 1.501 -23.596 1.00 98.00 125 GLY A CA 1
ATOM 1002 C C . GLY A 1 125 ? 26.293 0.950 -25.022 1.00 98.00 125 GLY A C 1
ATOM 1003 O O . GLY A 1 125 ? 27.363 0.981 -25.629 1.00 98.00 125 GLY A O 1
ATOM 1004 N N . ALA A 1 126 ? 25.164 0.518 -25.592 1.00 97.50 126 ALA A N 1
ATOM 1005 C CA . ALA A 1 126 ? 25.087 0.036 -26.968 1.00 97.50 126 ALA A CA 1
ATOM 1006 C C . ALA A 1 126 ? 25.477 1.123 -27.978 1.00 97.50 126 ALA A C 1
ATOM 1008 O O . ALA A 1 126 ? 26.255 0.850 -28.891 1.00 97.50 126 ALA A O 1
ATOM 1009 N N . ASN A 1 127 ? 25.009 2.363 -27.787 1.00 97.50 127 ASN A N 1
ATOM 1010 C CA . ASN A 1 127 ? 25.427 3.496 -28.614 1.00 97.50 127 ASN A CA 1
ATOM 1011 C C . ASN A 1 127 ? 26.937 3.747 -28.520 1.00 97.50 127 ASN A C 1
ATOM 1013 O O . ASN A 1 127 ? 27.578 3.943 -29.549 1.00 97.50 127 ASN A O 1
ATOM 1017 N N . GLY A 1 128 ? 27.523 3.686 -27.321 1.00 96.94 128 GLY A N 1
ATOM 1018 C CA . GLY A 1 128 ? 28.969 3.845 -27.141 1.00 96.94 128 GLY A CA 1
ATOM 1019 C C . GLY A 1 128 ? 29.778 2.767 -27.872 1.00 96.94 128 GLY A C 1
ATOM 1020 O O . GLY A 1 128 ? 30.727 3.077 -28.595 1.00 96.94 128 GLY A O 1
ATOM 1021 N N . VAL A 1 129 ? 29.373 1.498 -27.757 1.00 96.75 129 VAL A N 1
ATOM 1022 C CA . VAL A 1 129 ? 30.016 0.389 -28.486 1.00 96.75 129 VAL A CA 1
ATOM 1023 C C . VAL A 1 129 ? 29.854 0.562 -29.995 1.00 96.75 129 VAL A C 1
ATOM 1025 O O . VAL A 1 129 ? 30.827 0.410 -30.737 1.00 96.75 129 VAL A O 1
ATOM 1028 N N . PHE A 1 130 ? 28.652 0.923 -30.449 1.00 96.62 130 PHE A N 1
ATOM 1029 C CA . PHE A 1 130 ? 28.363 1.165 -31.859 1.00 96.62 130 PHE A CA 1
ATOM 1030 C C . PHE A 1 130 ? 29.235 2.286 -32.433 1.00 96.62 130 PHE A C 1
ATOM 1032 O O . PHE A 1 130 ? 29.826 2.111 -33.498 1.00 96.62 130 PHE A O 1
ATOM 1039 N N . GLN A 1 131 ? 29.388 3.397 -31.706 1.00 95.12 131 GLN A N 1
ATOM 1040 C CA . GLN A 1 131 ? 30.253 4.512 -32.098 1.00 95.12 131 GLN A CA 1
ATOM 1041 C C . GLN A 1 131 ? 31.707 4.061 -32.298 1.00 95.12 131 GLN A C 1
ATOM 1043 O O . GLN A 1 131 ? 32.313 4.358 -33.330 1.00 95.12 131 GLN A O 1
ATOM 1048 N N . VAL A 1 132 ? 32.266 3.299 -31.352 1.00 94.81 132 VAL A N 1
ATOM 1049 C CA . VAL A 1 132 ? 33.651 2.805 -31.452 1.00 94.81 132 VAL A CA 1
ATOM 1050 C C . VAL A 1 132 ? 33.806 1.794 -32.591 1.00 94.81 132 VAL A C 1
ATOM 1052 O O . VAL A 1 132 ? 34.788 1.851 -33.335 1.00 94.81 132 VAL A O 1
ATOM 1055 N N . TRP A 1 133 ? 32.850 0.876 -32.748 1.00 95.12 133 TRP A N 1
ATOM 1056 C CA . TRP A 1 133 ? 32.863 -0.117 -33.823 1.00 95.12 133 TRP A CA 1
ATOM 1057 C C . TRP A 1 133 ? 32.801 0.542 -35.205 1.00 95.12 133 TRP A C 1
ATOM 1059 O O . TRP A 1 133 ? 33.606 0.215 -36.079 1.00 95.12 133 TRP A O 1
ATOM 1069 N N . TYR A 1 134 ? 31.907 1.517 -35.378 1.00 93.44 134 TYR A N 1
ATOM 1070 C CA . TYR A 1 134 ? 31.751 2.259 -36.626 1.00 93.44 134 TYR A CA 1
ATOM 1071 C C . TYR A 1 134 ? 33.040 2.995 -37.014 1.00 93.44 134 TYR A C 1
ATOM 1073 O O . TYR A 1 134 ? 33.507 2.870 -38.148 1.00 93.44 134 TYR A O 1
ATOM 1081 N N . LEU A 1 135 ? 33.668 3.701 -36.063 1.00 91.12 135 LEU A N 1
ATOM 1082 C CA . LEU A 1 135 ? 34.940 4.387 -36.304 1.00 91.12 135 LEU A CA 1
ATOM 1083 C C . LEU A 1 135 ? 36.063 3.406 -36.668 1.00 91.12 135 LEU A C 1
ATOM 1085 O O . LEU A 1 135 ? 36.786 3.646 -37.636 1.00 91.12 135 LEU A O 1
ATOM 1089 N N . LYS A 1 136 ? 36.188 2.276 -35.955 1.00 89.25 136 LYS A N 1
ATOM 1090 C CA . LYS A 1 136 ? 37.179 1.235 -36.286 1.00 89.25 136 LYS A CA 1
ATOM 1091 C C . LYS A 1 136 ? 36.987 0.703 -37.706 1.00 89.25 136 LYS A C 1
ATOM 1093 O O . LYS A 1 136 ? 37.953 0.647 -38.465 1.00 89.25 136 LYS A O 1
ATOM 1098 N N . ARG A 1 137 ? 35.747 0.380 -38.082 1.00 88.06 137 ARG A N 1
ATOM 1099 C CA . ARG A 1 137 ? 35.409 -0.131 -39.415 1.00 88.06 137 ARG A CA 1
ATOM 1100 C C . ARG A 1 137 ? 35.711 0.892 -40.512 1.00 88.06 137 ARG A C 1
ATOM 1102 O O . ARG A 1 137 ? 36.255 0.523 -41.549 1.00 88.06 137 ARG A O 1
ATOM 1109 N N . PHE A 1 138 ? 35.401 2.167 -40.283 1.00 85.62 138 PHE A N 1
ATOM 1110 C CA . PHE A 1 138 ? 35.669 3.244 -41.238 1.00 85.62 138 PHE A CA 1
ATOM 1111 C C . PHE A 1 138 ? 37.168 3.414 -41.533 1.00 85.62 138 PHE A C 1
ATOM 1113 O O . PHE A 1 138 ? 37.548 3.561 -42.695 1.00 85.62 138 PHE A O 1
ATOM 1120 N N . PHE A 1 139 ? 38.027 3.359 -40.508 1.00 80.75 139 PHE A N 1
ATOM 1121 C CA . PHE A 1 139 ? 39.480 3.460 -40.693 1.00 80.75 139 PHE A CA 1
ATOM 1122 C C . PHE A 1 139 ? 40.103 2.192 -41.277 1.00 80.75 139 PHE A C 1
ATOM 1124 O O . PHE A 1 139 ? 41.021 2.294 -42.085 1.00 80.75 139 PHE A O 1
ATOM 1131 N N . GLU A 1 140 ? 39.598 1.010 -40.922 1.00 77.62 140 GLU A N 1
ATOM 1132 C CA . GLU A 1 140 ? 40.052 -0.253 -41.508 1.00 77.62 140 GLU A CA 1
ATOM 1133 C C . GLU A 1 140 ? 39.784 -0.298 -43.018 1.00 77.62 140 GLU A C 1
ATOM 1135 O O . GLU A 1 140 ? 40.690 -0.599 -43.786 1.00 77.62 140 GLU A O 1
ATOM 1140 N N . VAL A 1 141 ? 38.585 0.099 -43.459 1.00 72.06 141 VAL A N 1
ATOM 1141 C CA . VAL A 1 141 ? 38.223 0.142 -44.888 1.00 72.06 141 VAL A CA 1
ATOM 1142 C C . VAL A 1 141 ? 39.093 1.130 -45.675 1.00 72.06 141 VAL A C 1
ATOM 1144 O O . VAL A 1 141 ? 39.427 0.863 -46.825 1.00 72.06 141 VAL A O 1
ATOM 1147 N N . LYS A 1 142 ? 39.504 2.251 -45.069 1.00 64.25 142 LYS A N 1
ATOM 1148 C CA . LYS A 1 142 ? 40.359 3.253 -45.731 1.00 64.25 142 LYS A CA 1
ATOM 1149 C C . LYS A 1 142 ? 41.854 2.916 -45.737 1.00 64.25 142 LYS A C 1
ATOM 1151 O O . LYS A 1 142 ? 42.593 3.566 -46.465 1.00 64.25 142 LYS A O 1
ATOM 1156 N N . ARG A 1 143 ? 42.304 1.938 -44.943 1.00 62.53 143 ARG A N 1
ATOM 1157 C CA . ARG A 1 143 ? 43.722 1.541 -44.828 1.00 62.53 143 ARG A CA 1
ATOM 1158 C C . ARG A 1 143 ? 44.106 0.362 -45.740 1.00 62.53 143 ARG A C 1
ATOM 1160 O O . ARG A 1 143 ? 45.232 -0.109 -45.652 1.00 62.53 143 ARG A O 1
ATOM 1167 N N . VAL A 1 144 ? 43.191 -0.139 -46.577 1.00 56.81 144 VAL A N 1
ATOM 1168 C CA . VAL A 1 144 ? 43.434 -1.243 -47.537 1.00 56.81 144 VAL A CA 1
ATOM 1169 C C . VAL A 1 144 ? 43.674 -0.699 -48.958 1.00 56.81 144 VAL A C 1
ATOM 1171 O O . VAL A 1 144 ? 43.134 -1.203 -49.938 1.00 56.81 144 VAL A O 1
ATOM 1174 N N . VAL A 1 145 ? 44.484 0.354 -49.068 1.00 51.47 145 VAL A N 1
ATOM 1175 C CA . VAL A 1 145 ? 45.084 0.842 -50.323 1.00 51.47 145 VAL A CA 1
ATOM 1176 C C . VAL A 1 145 ? 46.532 1.206 -50.068 1.00 51.47 145 VAL A C 1
ATOM 1178 O O . VAL A 1 145 ? 46.784 1.852 -49.025 1.00 51.47 145 VAL A O 1
#

Organism: NCBI:txid42249

Sequence (145 aa):
MNSVAIYRWCQADLALNPLEHAVSSGDHSFEAHLDGRYTYCFSNENSSVGSKEVSFNVHGIVYVPEEPESSDPLEREVRSLGEMLNQVKDEQEYIVVRERVHRNTAESTNSRVKWWSIFQLGVVGANGVFQVWYLKRFFEVKRVV

pLDDT: mean 75.34, std 15.26, range [43.44, 98.19]

Radius of gyration: 36.53 Å; chains: 1; bounding box: 96×24×94 Å

Foldseek 3Di:
DQFKWKFFDDDVPDDTPTPDDGHPDDDDDDDDPDDDDTDIDIDPVPPPDDDDDDDDDDPDDDDDDPDDDPPDVVVVVVVVVVVVVVVVVVVVVVVVVVVVVVVVVVVVVVVVVVVVVVVVVVVVVVVVVVVVVVVVVVVVVVPPD

Secondary structure (DSSP, 8-state):
---EEEES---TTS----SEEEESS--------S-S----EEE-TT-SSS--------TT------S-----HHHHHHHHHHHHHHHHHHHHHHHHHHHHHHHHHHHHHHHHHHHHHHHHHHHHHHHHHHHHHHHHHHHHHHT--